Protein AF-A0A6C0J157-F1 (afdb_monomer_lite)

Radius of gyration: 33.01 Å; chains: 1; bounding box: 57×103×63 Å

Foldseek 3Di:
DQDLVNQLVVQLVVVDDPVDDDDPVRSVVSSVVSNVVSCVVPPPDPDDDDDDDDDDDDPDPPDDDADPVGDRPPPDDDDDPPDPDPDPDDADADPVRHGDDDDDDDPLRVQLVVQLVVVCVVPVPDDSVVSSVVSVVVVVVVVVVVVVVVVVVVPPPPDDD

pLDDT: mean 75.69, std 19.8, range [35.94, 96.69]

Sequence (161 aa):
MSSMTTAIIAKFTESIDTDKEYGLAEILSILSADYKAVKAITTPTKSAKPAKVPGAPRKAAKKLNFDEDGNSIEADSSESEKKPRKKNVKRERDADGNIIKKRAPSAYNIFVAEKIAEIKKENPGIDSKEVFKKAIEAWNQKKAENFIATSSEEDANNSDE

Organism: NCBI:txid1070528

Secondary structure (DSSP, 8-state):
---HHHHHHHHHHHH--TTS---HHHHHHHHHHHHHHHHHHHS----PPP-----------------TT-----------------------B-TTS-B-PPPPPPHHHHHHHHHHHHHHHH-TTS-HHHHHHHHHHHHHHHHHHHHHHHHHSSSSSSS--

Structure (mmCIF, N/CA/C/O backbone):
data_AF-A0A6C0J157-F1
#
_entry.id   AF-A0A6C0J157-F1
#
loop_
_atom_site.group_PDB
_atom_site.id
_atom_site.type_symbol
_atom_site.label_atom_id
_atom_site.label_alt_id
_atom_site.label_comp_id
_atom_site.label_asym_id
_atom_site.label_entity_id
_atom_site.label_seq_id
_atom_site.pdbx_PDB_ins_code
_atom_site.Cartn_x
_atom_site.Cartn_y
_atom_site.Cartn_z
_atom_site.occupancy
_atom_site.B_iso_or_equiv
_atom_site.auth_seq_id
_atom_site.auth_comp_id
_atom_site.auth_asym_id
_atom_site.auth_atom_id
_atom_site.pdbx_PDB_model_num
ATOM 1 N N . MET A 1 1 ? 38.143 -19.126 -19.315 1.00 56.84 1 MET A N 1
ATOM 2 C CA . MET A 1 1 ? 36.760 -19.653 -19.251 1.00 56.84 1 MET A CA 1
ATOM 3 C C . MET A 1 1 ? 35.824 -18.460 -19.289 1.00 56.84 1 MET A C 1
ATOM 5 O O . MET A 1 1 ? 35.987 -17.578 -18.455 1.00 56.84 1 MET A O 1
ATOM 9 N N . SER A 1 2 ? 34.930 -18.374 -20.276 1.00 71.69 2 SER A N 1
ATOM 10 C CA . SER A 1 2 ? 33.946 -17.284 -20.326 1.00 71.69 2 SER A CA 1
ATOM 11 C C . SER A 1 2 ? 32.952 -17.455 -19.177 1.00 71.69 2 SER A C 1
ATOM 13 O O . SER A 1 2 ? 32.473 -18.566 -18.942 1.00 71.69 2 SER A O 1
ATOM 15 N N . SER A 1 3 ? 32.690 -16.388 -18.421 1.00 88.81 3 SER A N 1
ATOM 16 C CA . SER A 1 3 ? 31.715 -16.442 -17.331 1.00 88.81 3 SER A CA 1
ATOM 17 C C . SER A 1 3 ? 30.297 -16.563 -17.898 1.00 88.81 3 SER A C 1
ATOM 19 O O . SER A 1 3 ? 30.022 -16.099 -19.006 1.00 88.81 3 SER A O 1
ATOM 21 N N . MET A 1 4 ? 29.369 -17.154 -17.139 1.00 88.81 4 MET A N 1
ATOM 22 C CA . MET A 1 4 ? 27.967 -17.266 -17.565 1.00 88.81 4 MET A CA 1
ATOM 23 C C . MET A 1 4 ? 27.368 -15.896 -17.920 1.00 88.81 4 MET A C 1
ATOM 25 O O . MET A 1 4 ? 26.660 -15.779 -18.914 1.00 88.81 4 MET A O 1
ATOM 29 N N . THR A 1 5 ? 27.706 -14.855 -17.155 1.00 91.38 5 THR A N 1
ATOM 30 C CA . THR A 1 5 ? 27.281 -13.474 -17.414 1.00 91.38 5 THR A CA 1
ATOM 31 C C . THR A 1 5 ? 27.825 -12.951 -18.742 1.00 91.38 5 THR A C 1
ATOM 33 O O . THR A 1 5 ? 27.079 -12.360 -19.514 1.00 91.38 5 THR A O 1
ATOM 36 N N . THR A 1 6 ? 29.096 -13.221 -19.053 1.00 93.69 6 THR A N 1
ATOM 37 C CA . THR A 1 6 ? 29.722 -12.816 -20.322 1.00 93.69 6 THR A CA 1
ATOM 38 C C . THR A 1 6 ? 29.031 -13.467 -21.521 1.00 93.69 6 THR A C 1
ATOM 40 O O . THR A 1 6 ? 28.770 -12.798 -22.515 1.00 93.69 6 THR A O 1
ATOM 43 N N . ALA A 1 7 ? 28.676 -14.751 -21.413 1.00 93.12 7 ALA A N 1
ATOM 44 C CA . ALA A 1 7 ? 27.947 -15.462 -22.462 1.00 93.12 7 ALA A CA 1
ATOM 45 C C . ALA A 1 7 ? 26.518 -14.924 -22.666 1.00 93.12 7 ALA A C 1
ATOM 47 O O . ALA A 1 7 ? 26.043 -14.868 -23.797 1.00 93.12 7 ALA A O 1
ATOM 48 N N . ILE A 1 8 ? 25.842 -14.504 -21.590 1.00 94.38 8 ILE A N 1
ATOM 49 C CA . ILE A 1 8 ? 24.513 -13.876 -21.675 1.00 94.38 8 ILE A CA 1
ATOM 50 C C . ILE A 1 8 ? 24.600 -12.517 -22.374 1.00 94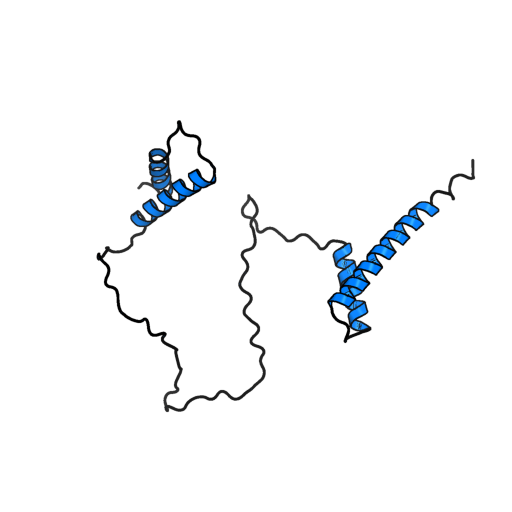.38 8 ILE A C 1
ATOM 52 O O . ILE A 1 8 ? 23.792 -12.249 -23.254 1.00 94.38 8 ILE A O 1
ATOM 56 N N . ILE A 1 9 ? 25.581 -11.683 -22.013 1.00 94.06 9 ILE A N 1
ATOM 57 C CA . ILE A 1 9 ? 25.749 -10.347 -22.605 1.00 94.06 9 ILE A CA 1
ATOM 58 C C . ILE A 1 9 ? 26.015 -10.449 -24.107 1.00 94.06 9 ILE A C 1
ATOM 60 O O . ILE A 1 9 ? 25.336 -9.775 -24.870 1.00 94.06 9 ILE A O 1
ATOM 64 N N . ALA A 1 10 ? 26.938 -11.320 -24.528 1.00 94.12 10 ALA A N 1
ATOM 65 C CA . ALA A 1 10 ? 27.254 -11.505 -25.945 1.00 94.12 10 ALA A CA 1
ATOM 66 C C . ALA A 1 10 ? 26.015 -11.916 -26.761 1.00 94.12 10 ALA A C 1
ATOM 68 O O . ALA A 1 10 ? 25.712 -11.325 -27.795 1.00 94.12 10 ALA A O 1
ATOM 69 N N . LYS A 1 11 ? 25.239 -12.875 -26.243 1.00 93.81 11 LYS A N 1
ATOM 70 C CA . LYS A 1 11 ? 24.014 -13.338 -26.902 1.00 93.81 11 LYS A CA 1
ATOM 71 C C . LYS A 1 11 ? 22.935 -12.252 -26.969 1.00 93.81 11 LYS A C 1
ATOM 73 O O . LYS A 1 11 ? 22.241 -12.135 -27.977 1.00 93.81 11 LYS A O 1
ATOM 78 N 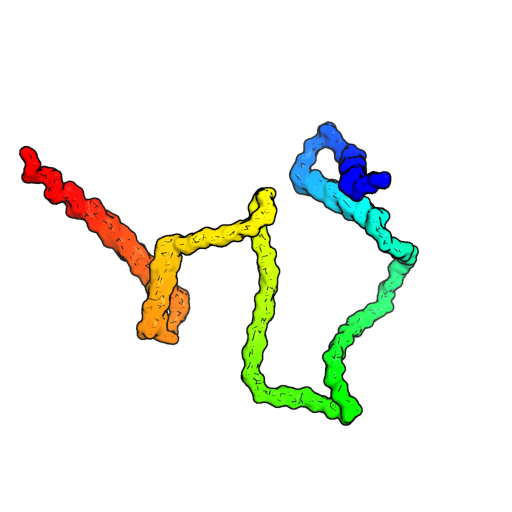N . PHE A 1 12 ? 22.817 -11.453 -25.912 1.00 96.00 12 PHE A N 1
ATOM 79 C CA . PHE A 1 12 ? 21.878 -10.341 -25.867 1.00 96.00 12 PHE A CA 1
ATOM 80 C C . PHE A 1 12 ? 22.246 -9.255 -26.881 1.00 96.00 12 PHE A C 1
ATOM 82 O O . PHE A 1 12 ? 21.378 -8.815 -27.624 1.00 96.00 12 PHE A O 1
ATOM 89 N N . THR A 1 13 ? 23.526 -8.880 -26.983 1.00 94.12 13 THR A N 1
ATOM 90 C CA . THR A 1 13 ? 23.990 -7.884 -27.965 1.00 94.12 13 THR A CA 1
ATOM 91 C C . THR A 1 13 ? 23.778 -8.315 -29.415 1.00 94.12 13 THR A C 1
ATOM 93 O O . THR A 1 13 ? 23.584 -7.461 -30.266 1.00 94.12 13 THR A O 1
ATOM 96 N N . GLU A 1 14 ? 23.780 -9.621 -29.696 1.00 93.62 14 GLU A N 1
ATOM 97 C CA . GLU A 1 14 ? 23.465 -10.169 -31.026 1.00 93.62 14 GLU A CA 1
ATOM 98 C C . GLU A 1 14 ? 21.958 -10.195 -31.326 1.00 93.62 14 GLU A C 1
ATOM 100 O O . GLU A 1 14 ? 21.559 -10.200 -32.488 1.00 93.62 14 GLU A O 1
ATOM 105 N N . SER A 1 15 ? 21.120 -10.258 -30.288 1.00 91.31 15 SER A N 1
ATOM 106 C CA . SER A 1 15 ? 19.666 -10.427 -30.424 1.00 91.31 15 SER A CA 1
ATOM 107 C C . SER A 1 15 ? 18.901 -9.102 -30.439 1.00 91.31 15 SER A C 1
ATOM 109 O O . SER A 1 15 ? 17.712 -9.093 -30.761 1.00 91.31 15 SER A O 1
ATOM 111 N N . ILE A 1 16 ? 19.555 -7.998 -30.068 1.00 94.06 16 ILE A N 1
ATOM 112 C CA . ILE A 1 16 ? 18.974 -6.655 -30.093 1.00 94.06 16 ILE A CA 1
ATOM 113 C C . ILE A 1 16 ? 19.343 -5.916 -31.377 1.00 94.06 16 ILE A C 1
ATOM 115 O O . ILE A 1 16 ? 20.439 -6.061 -31.908 1.00 94.06 16 ILE A O 1
ATOM 119 N N . ASP A 1 17 ? 18.417 -5.082 -31.832 1.00 94.19 17 ASP A N 1
ATOM 120 C CA . ASP A 1 17 ? 18.625 -4.161 -32.947 1.00 94.19 17 ASP A CA 1
ATOM 121 C C . ASP A 1 17 ? 18.831 -2.752 -32.381 1.00 94.19 17 ASP A C 1
ATOM 123 O O . ASP A 1 17 ? 17.970 -2.246 -31.666 1.00 94.19 17 ASP A O 1
ATOM 127 N N . THR A 1 18 ? 19.972 -2.120 -32.640 1.00 90.62 18 THR A N 1
ATOM 128 C CA . THR A 1 18 ? 20.274 -0.793 -32.081 1.00 90.62 18 THR A CA 1
ATOM 129 C C . THR A 1 18 ? 19.435 0.322 -32.689 1.00 90.62 18 THR A C 1
ATOM 131 O O . THR A 1 18 ? 19.308 1.378 -32.072 1.00 90.62 18 THR A O 1
ATOM 134 N N . ASP A 1 19 ? 18.846 0.085 -33.860 1.00 93.94 19 ASP A N 1
ATOM 135 C CA . ASP A 1 19 ? 18.087 1.092 -34.601 1.00 93.94 19 ASP A CA 1
ATOM 136 C C . ASP A 1 19 ? 16.585 1.019 -34.287 1.00 93.94 19 ASP A C 1
ATOM 138 O O . ASP A 1 19 ? 15.803 1.879 -34.700 1.00 93.94 19 ASP A O 1
ATOM 142 N N . LYS A 1 20 ? 16.172 0.003 -33.520 1.00 92.94 20 LYS A N 1
ATOM 143 C CA . LYS A 1 20 ? 14.796 -0.186 -33.072 1.00 92.94 20 LYS A CA 1
ATOM 144 C C . LYS A 1 20 ? 14.633 0.247 -31.618 1.00 92.94 20 LYS A C 1
ATOM 146 O O . LYS A 1 20 ? 15.347 -0.201 -30.725 1.00 92.94 20 LYS A O 1
ATOM 151 N N . GLU A 1 21 ? 13.613 1.059 -31.360 1.00 93.00 21 GLU A N 1
ATOM 152 C CA . GLU A 1 21 ? 13.194 1.367 -29.995 1.00 93.00 21 GLU A CA 1
ATOM 153 C C . GLU A 1 21 ? 12.457 0.172 -29.382 1.00 93.00 21 GLU A C 1
ATOM 155 O O . GLU A 1 21 ? 11.492 -0.344 -29.951 1.00 93.00 21 GLU A O 1
ATOM 160 N N . TYR A 1 22 ? 12.907 -0.253 -28.201 1.00 94.12 22 TYR A N 1
ATOM 161 C CA . TYR A 1 22 ? 12.276 -1.324 -27.440 1.00 94.12 22 TYR A CA 1
ATOM 162 C C . TYR A 1 22 ? 11.670 -0.793 -26.147 1.00 94.12 22 TYR A C 1
ATOM 164 O O . TYR A 1 22 ? 12.298 -0.042 -25.396 1.00 94.12 22 TYR A O 1
ATOM 172 N N . GLY A 1 23 ? 10.466 -1.264 -25.830 1.00 96.06 23 GLY A N 1
ATOM 173 C CA . GLY A 1 23 ? 9.879 -1.061 -24.510 1.00 96.06 23 GLY A CA 1
ATOM 174 C C . GLY A 1 23 ? 10.559 -1.930 -23.445 1.00 96.06 23 GLY A C 1
ATOM 175 O O . GLY A 1 23 ? 11.092 -3.002 -23.733 1.00 96.06 23 GLY A O 1
ATOM 176 N N . LEU A 1 24 ? 10.462 -1.531 -22.172 1.00 94.56 24 LEU A N 1
ATOM 177 C CA . LEU A 1 24 ? 11.039 -2.286 -21.045 1.00 94.56 24 LEU A CA 1
ATOM 178 C C . LEU A 1 24 ? 10.588 -3.757 -21.017 1.00 94.56 24 LEU A C 1
ATOM 180 O O . LEU A 1 24 ? 11.387 -4.645 -20.726 1.00 94.56 24 LEU A O 1
ATOM 184 N N . ALA A 1 25 ? 9.321 -4.028 -21.344 1.00 95.75 25 ALA A N 1
ATOM 185 C CA . ALA A 1 25 ? 8.781 -5.386 -21.383 1.00 95.75 25 ALA A CA 1
ATOM 186 C C . ALA A 1 25 ? 9.418 -6.251 -22.485 1.00 95.75 25 ALA A C 1
ATOM 188 O O . ALA A 1 25 ? 9.646 -7.443 -22.278 1.00 95.75 25 ALA A O 1
ATOM 189 N N . GLU A 1 26 ? 9.734 -5.660 -23.636 1.00 94.06 26 GLU A N 1
ATOM 190 C CA . GLU A 1 26 ? 10.351 -6.354 -24.768 1.00 94.06 26 GLU A CA 1
ATOM 191 C C . GLU A 1 26 ? 11.818 -6.658 -24.479 1.00 94.06 26 GLU A C 1
ATOM 193 O O . GLU A 1 26 ? 12.242 -7.805 -24.616 1.00 94.06 26 GLU A O 1
ATOM 198 N N . ILE A 1 27 ? 12.558 -5.670 -23.961 1.00 94.38 27 ILE A N 1
ATOM 199 C CA . ILE A 1 27 ? 13.946 -5.843 -23.508 1.00 94.38 27 ILE A CA 1
ATOM 200 C C . ILE A 1 27 ? 14.024 -6.964 -22.467 1.00 94.38 27 ILE A C 1
ATOM 202 O O . ILE A 1 27 ? 14.870 -7.855 -22.556 1.00 94.38 27 ILE A O 1
ATOM 206 N N . LEU A 1 28 ? 13.108 -6.959 -21.493 1.00 95.44 28 LEU A N 1
ATOM 207 C CA . LEU A 1 28 ? 13.065 -7.966 -20.437 1.00 95.44 28 LEU A CA 1
ATOM 208 C C . LEU A 1 28 ? 12.699 -9.353 -20.982 1.00 95.44 28 LEU A C 1
ATOM 210 O O . LEU A 1 28 ? 13.244 -10.355 -20.517 1.00 95.44 28 LEU A O 1
ATOM 214 N N . SER A 1 29 ? 11.824 -9.422 -21.988 1.00 96.69 29 SER A N 1
ATOM 215 C CA . SER A 1 29 ? 11.498 -10.664 -22.692 1.00 96.69 29 SER A CA 1
ATOM 216 C C . SER A 1 29 ? 12.733 -11.254 -23.381 1.00 96.69 29 SER A C 1
ATOM 218 O O . SER A 1 29 ? 13.070 -12.412 -23.112 1.00 96.69 29 SER A O 1
ATOM 220 N N . ILE A 1 30 ? 13.456 -10.450 -24.170 1.00 95.12 30 ILE A N 1
ATOM 221 C CA . ILE A 1 30 ? 14.666 -10.855 -24.907 1.00 95.12 30 ILE A CA 1
ATOM 222 C C . ILE A 1 30 ? 15.752 -11.324 -23.931 1.00 95.12 30 ILE A C 1
ATOM 224 O O . ILE A 1 30 ? 16.199 -12.470 -24.002 1.00 95.12 30 ILE A O 1
ATOM 228 N N . LEU A 1 31 ? 16.077 -10.510 -22.921 1.00 95.69 31 LEU A N 1
ATOM 229 C CA . LEU A 1 31 ? 17.077 -10.860 -21.909 1.00 95.69 31 LEU A CA 1
ATOM 230 C C . LEU A 1 31 ? 16.711 -12.151 -21.155 1.00 95.69 31 LEU A C 1
ATOM 232 O O . LEU A 1 31 ? 17.575 -12.980 -20.854 1.00 95.69 31 LEU A O 1
ATOM 236 N N . SER A 1 32 ? 15.424 -12.354 -20.850 1.00 96.25 32 SER A N 1
ATOM 237 C CA . SER A 1 32 ? 14.964 -13.573 -20.180 1.00 96.25 32 SER A CA 1
ATOM 238 C C . SER A 1 32 ? 15.094 -14.818 -21.063 1.00 96.25 32 SER A C 1
ATOM 240 O O . SER A 1 32 ? 15.375 -15.904 -20.544 1.00 96.25 32 SER A O 1
ATOM 242 N N . ALA A 1 33 ? 14.896 -14.678 -22.376 1.00 95.75 33 ALA A N 1
ATOM 243 C CA . ALA A 1 33 ? 15.056 -15.753 -23.346 1.00 95.75 33 ALA A CA 1
ATOM 244 C C . ALA A 1 33 ? 16.532 -16.153 -23.469 1.00 95.75 33 ALA A C 1
ATOM 246 O O . ALA A 1 33 ? 16.856 -17.337 -23.331 1.00 95.75 33 ALA A O 1
ATOM 247 N N . ASP A 1 34 ? 17.430 -15.176 -23.593 1.00 95.19 34 ASP A N 1
ATOM 248 C CA . ASP A 1 34 ? 18.873 -15.408 -23.688 1.00 95.19 34 ASP A CA 1
ATOM 249 C C . ASP A 1 34 ? 19.447 -16.019 -22.415 1.00 95.19 34 ASP A C 1
ATOM 251 O O . ASP A 1 34 ? 20.197 -16.997 -22.475 1.00 95.19 34 ASP A O 1
ATOM 255 N N . TYR A 1 35 ? 19.021 -15.533 -21.246 1.00 94.88 35 TYR A N 1
ATOM 256 C CA . TYR A 1 35 ? 19.394 -16.131 -19.968 1.00 94.88 35 TYR A CA 1
ATOM 257 C C . TYR A 1 35 ? 19.001 -17.612 -19.893 1.00 94.88 35 TYR A C 1
ATOM 259 O O . TYR A 1 35 ? 19.808 -18.446 -19.478 1.00 94.88 35 TYR A O 1
ATOM 267 N N . LYS A 1 36 ? 17.769 -17.963 -20.293 1.00 94.69 36 LYS A N 1
ATOM 268 C CA . LYS A 1 36 ? 17.297 -19.359 -20.296 1.00 94.69 36 LYS A CA 1
ATOM 269 C C . LYS A 1 36 ? 18.105 -20.219 -21.265 1.00 94.69 36 LYS A C 1
ATOM 271 O O . LYS A 1 36 ? 18.469 -21.336 -20.901 1.00 94.69 36 LYS A O 1
ATOM 276 N N . ALA A 1 37 ? 18.406 -19.699 -22.454 1.00 91.44 37 ALA A N 1
ATOM 277 C CA . ALA A 1 37 ? 19.200 -20.396 -23.458 1.00 91.44 37 ALA A CA 1
ATOM 278 C C . ALA A 1 37 ? 20.623 -20.676 -22.955 1.00 91.44 37 ALA A C 1
ATOM 280 O O . ALA A 1 37 ? 21.065 -21.822 -22.973 1.00 91.44 37 ALA A O 1
ATOM 281 N N . VAL A 1 38 ? 21.313 -19.666 -22.416 1.00 91.19 38 VAL A N 1
ATOM 282 C CA . VAL A 1 38 ? 22.665 -19.844 -21.866 1.00 91.19 38 VAL A CA 1
ATOM 283 C C . VAL A 1 38 ? 22.642 -20.772 -20.657 1.00 91.19 38 VAL A C 1
ATOM 285 O O . VAL A 1 38 ? 23.484 -21.655 -20.554 1.00 91.19 38 VAL A O 1
ATOM 288 N N . LYS A 1 39 ? 21.653 -20.651 -19.767 1.00 91.69 39 LYS A N 1
ATOM 289 C CA . LYS A 1 39 ? 21.513 -21.532 -18.600 1.00 91.69 39 LYS A CA 1
ATOM 290 C C . LYS A 1 39 ? 21.325 -22.999 -18.978 1.00 91.69 39 LYS A C 1
ATOM 292 O O . LYS A 1 39 ? 21.865 -23.868 -18.298 1.00 91.69 39 LYS A O 1
ATOM 297 N N . ALA A 1 40 ? 20.581 -23.285 -20.042 1.00 88.12 40 ALA A N 1
ATOM 298 C CA . ALA A 1 40 ? 20.426 -24.649 -20.540 1.00 88.12 40 ALA A CA 1
ATOM 299 C C . ALA A 1 40 ? 21.756 -25.240 -21.045 1.00 88.12 40 ALA A C 1
ATOM 301 O O . ALA A 1 40 ? 21.968 -26.439 -20.918 1.00 88.12 40 ALA A O 1
ATOM 302 N N . ILE A 1 41 ? 22.658 -24.401 -21.565 1.00 83.38 41 ILE A N 1
ATOM 303 C CA . ILE A 1 41 ? 23.968 -24.813 -22.091 1.00 83.38 41 ILE A CA 1
ATOM 304 C C . ILE A 1 41 ? 25.019 -24.918 -20.973 1.00 83.38 41 ILE A C 1
ATOM 306 O O . ILE A 1 41 ? 25.841 -25.830 -20.979 1.00 83.38 41 ILE A O 1
ATOM 310 N N . THR A 1 42 ? 25.016 -23.991 -20.009 1.00 77.44 42 THR A N 1
ATOM 311 C CA . THR A 1 42 ? 26.040 -23.909 -18.952 1.00 77.44 42 THR A CA 1
ATOM 312 C C . THR A 1 42 ? 25.750 -24.790 -17.747 1.00 77.44 42 THR A C 1
ATOM 314 O O . THR A 1 42 ? 26.663 -25.090 -16.977 1.00 77.44 42 THR A O 1
ATOM 317 N N . THR A 1 43 ? 24.500 -25.213 -17.548 1.00 70.94 43 THR A N 1
ATOM 318 C CA . THR A 1 43 ? 24.203 -26.206 -16.518 1.00 70.94 43 THR A CA 1
ATOM 319 C C . THR A 1 43 ? 24.629 -27.586 -17.019 1.00 70.94 43 THR A C 1
ATOM 321 O O . THR A 1 43 ? 24.179 -28.011 -18.082 1.00 70.94 43 THR A O 1
ATOM 324 N N . PRO A 1 44 ? 25.474 -28.322 -16.273 1.00 61.28 44 PRO A N 1
ATOM 325 C CA . PRO A 1 44 ? 25.855 -29.682 -16.625 1.00 61.28 44 PRO A CA 1
ATOM 326 C C . PRO A 1 44 ? 24.666 -30.614 -16.370 1.00 61.28 44 PRO A C 1
ATOM 328 O O . PRO A 1 44 ? 24.602 -31.339 -15.380 1.00 61.28 44 PRO A O 1
ATOM 331 N N . THR A 1 45 ? 23.678 -30.574 -17.257 1.00 51.91 45 THR A N 1
ATOM 332 C CA . THR A 1 45 ? 22.600 -31.551 -17.301 1.00 51.91 45 THR A CA 1
ATOM 333 C C . THR A 1 45 ? 22.923 -32.563 -18.389 1.00 51.91 45 THR A C 1
ATOM 335 O O . THR A 1 45 ? 22.754 -32.344 -19.582 1.00 51.91 45 THR A O 1
ATOM 338 N N . LYS A 1 46 ? 23.484 -33.675 -17.909 1.00 50.62 46 LYS A N 1
ATOM 339 C CA . LYS A 1 46 ? 23.433 -35.027 -18.469 1.00 50.62 46 LYS A CA 1
ATOM 340 C C . LYS A 1 46 ? 22.453 -35.158 -19.645 1.00 50.62 46 LYS A C 1
ATOM 342 O O . LYS A 1 46 ? 21.245 -35.101 -19.441 1.00 50.62 46 LYS A O 1
ATOM 347 N N . SER A 1 47 ? 23.030 -35.329 -20.835 1.00 49.94 47 SER A N 1
ATOM 348 C CA . SER A 1 47 ? 22.472 -35.976 -22.029 1.00 49.94 47 SER A CA 1
ATOM 349 C C . SER A 1 47 ? 20.942 -36.050 -22.142 1.00 49.94 47 SER A C 1
ATOM 351 O O . SER A 1 47 ? 20.265 -36.859 -21.505 1.00 49.94 47 SER A O 1
ATOM 353 N N . ALA A 1 48 ? 20.423 -35.284 -23.099 1.00 48.72 48 ALA A N 1
ATOM 354 C CA . ALA A 1 48 ? 19.123 -35.508 -23.707 1.00 48.72 48 ALA A CA 1
ATOM 355 C C . ALA A 1 48 ? 18.954 -36.973 -24.172 1.00 48.72 48 ALA A C 1
ATOM 357 O O . ALA A 1 48 ? 19.792 -37.509 -24.896 1.00 48.72 48 ALA A O 1
ATOM 358 N N . LYS A 1 49 ? 17.821 -37.591 -23.820 1.00 38.56 49 LYS A N 1
ATOM 359 C CA . LYS A 1 49 ? 17.135 -38.557 -24.692 1.00 38.56 49 LYS A CA 1
ATOM 360 C C . LYS A 1 49 ? 15.958 -37.830 -25.360 1.00 38.56 49 LYS A C 1
ATOM 362 O O . LYS A 1 49 ? 15.286 -37.056 -24.674 1.00 38.56 49 LYS A O 1
ATOM 367 N N . PRO A 1 50 ? 15.699 -38.049 -26.659 1.00 46.16 50 PRO A N 1
ATOM 368 C CA . PRO A 1 50 ? 14.632 -37.371 -27.383 1.00 46.16 50 PRO A CA 1
ATOM 369 C C . PRO A 1 50 ? 13.258 -38.034 -27.173 1.00 46.16 50 PRO A C 1
ATOM 371 O O . PRO A 1 50 ? 13.164 -39.213 -26.848 1.00 46.16 50 PRO A O 1
ATOM 374 N N . ALA A 1 51 ? 12.220 -37.241 -27.456 1.00 40.97 51 ALA A N 1
ATOM 375 C CA . ALA A 1 51 ? 10.869 -37.617 -27.891 1.00 40.97 51 ALA A CA 1
ATOM 376 C C . ALA A 1 51 ? 9.920 -38.383 -26.930 1.00 40.97 51 ALA A C 1
ATOM 378 O O . ALA A 1 51 ? 9.979 -39.592 -26.746 1.00 40.97 51 ALA A O 1
ATOM 379 N N . LYS A 1 52 ? 8.947 -37.621 -26.407 1.00 45.88 52 LYS A N 1
ATOM 380 C CA . LYS A 1 52 ? 7.485 -37.850 -26.442 1.00 45.88 52 LYS A CA 1
ATOM 381 C C . LYS A 1 52 ? 6.982 -39.302 -26.611 1.00 45.88 52 LYS A C 1
ATOM 383 O O . LYS A 1 52 ? 6.947 -39.815 -27.722 1.00 45.88 52 LYS A O 1
ATOM 388 N N . VAL A 1 53 ? 6.381 -39.845 -25.547 1.00 39.72 53 VAL A N 1
ATOM 389 C CA . VAL A 1 53 ? 5.280 -40.829 -25.631 1.00 39.72 53 VAL A CA 1
ATOM 390 C C . VAL A 1 53 ? 4.185 -40.413 -24.629 1.00 39.72 53 VAL A C 1
ATOM 392 O O . VAL A 1 53 ? 4.511 -40.177 -23.463 1.00 39.72 53 VAL A O 1
ATOM 395 N N . PRO A 1 54 ? 2.912 -40.251 -25.040 1.00 46.03 54 PRO A N 1
ATOM 396 C CA . PRO A 1 54 ? 1.809 -39.948 -24.137 1.00 46.03 54 PRO A CA 1
ATOM 397 C C . PRO A 1 54 ? 1.216 -41.248 -23.577 1.00 46.03 54 PRO A C 1
ATOM 399 O O . PRO A 1 54 ? 0.918 -42.166 -24.334 1.00 46.03 54 PRO A O 1
ATOM 402 N N . GLY A 1 55 ? 0.998 -41.308 -22.262 1.00 46.31 55 GLY A N 1
ATOM 403 C CA . GLY A 1 55 ? 0.187 -42.363 -21.642 1.00 46.31 55 GLY A CA 1
ATOM 404 C C . GLY A 1 55 ? 0.890 -43.149 -20.540 1.00 46.31 55 GLY A C 1
ATOM 405 O O . GLY A 1 55 ? 1.365 -44.253 -20.765 1.00 46.31 55 GLY A O 1
ATOM 406 N N . ALA A 1 56 ? 0.887 -42.608 -19.320 1.00 35.94 56 ALA A N 1
ATOM 407 C CA . ALA A 1 56 ? 0.891 -43.411 -18.096 1.00 35.94 56 ALA A CA 1
ATOM 408 C C . ALA A 1 56 ? 0.356 -42.558 -16.927 1.00 35.94 56 ALA A C 1
ATOM 410 O O . ALA A 1 56 ? 0.891 -41.472 -16.672 1.00 35.94 56 ALA A O 1
ATOM 411 N N . PRO A 1 57 ? -0.699 -42.994 -16.214 1.00 46.00 57 PRO A N 1
ATOM 412 C CA . PRO A 1 57 ? -1.264 -42.238 -15.103 1.00 46.00 57 PRO A CA 1
ATOM 413 C C . PRO A 1 57 ? -0.310 -42.262 -13.903 1.00 46.00 57 PRO A C 1
ATOM 415 O O . PRO A 1 57 ? 0.034 -43.320 -13.376 1.00 46.00 57 PRO A O 1
ATOM 418 N N . ARG A 1 58 ? 0.105 -41.081 -13.430 1.00 54.16 58 ARG A N 1
ATOM 419 C CA . ARG A 1 58 ? 0.860 -40.945 -12.176 1.00 54.16 58 ARG A CA 1
ATOM 420 C C . ARG A 1 58 ? -0.094 -41.221 -11.009 1.00 54.16 58 ARG A C 1
ATOM 422 O O . ARG A 1 58 ? -0.778 -40.312 -10.547 1.00 54.16 58 ARG A O 1
ATOM 429 N N . LYS A 1 59 ? -0.162 -42.473 -10.539 1.00 46.16 59 LYS A N 1
ATOM 430 C CA . LYS A 1 59 ? -0.805 -42.799 -9.257 1.00 46.16 59 LYS A CA 1
ATOM 431 C C . LYS A 1 59 ? -0.067 -42.065 -8.135 1.00 46.16 59 LYS A C 1
ATOM 433 O O . LYS A 1 59 ? 1.133 -42.246 -7.939 1.00 46.16 59 LYS A O 1
ATOM 438 N N . ALA A 1 60 ? -0.810 -41.231 -7.414 1.00 49.03 60 ALA A N 1
ATOM 439 C CA . ALA A 1 60 ? -0.390 -40.607 -6.172 1.00 49.03 60 ALA A CA 1
ATOM 440 C C . ALA A 1 60 ? -0.103 -41.697 -5.127 1.00 49.03 60 ALA A C 1
ATOM 442 O O . ALA A 1 60 ? -1.013 -42.389 -4.674 1.00 49.03 60 ALA A O 1
ATOM 443 N N . ALA A 1 61 ? 1.163 -41.860 -4.747 1.00 45.94 61 ALA A N 1
ATOM 444 C CA . ALA A 1 61 ? 1.540 -42.693 -3.614 1.00 45.94 61 ALA A CA 1
ATOM 445 C C . ALA A 1 61 ? 1.159 -41.964 -2.315 1.00 45.94 61 ALA A C 1
ATOM 447 O O . ALA A 1 61 ? 1.911 -41.138 -1.797 1.00 45.94 61 ALA A O 1
ATOM 448 N N . LYS A 1 62 ? -0.045 -42.247 -1.811 1.00 52.84 62 LYS A N 1
ATOM 449 C CA . LYS A 1 62 ? -0.450 -41.938 -0.437 1.00 52.84 62 LYS A CA 1
ATOM 450 C C . LYS A 1 62 ? 0.367 -42.859 0.474 1.00 52.84 62 LYS A C 1
ATOM 452 O O . LYS A 1 62 ? 0.128 -44.061 0.485 1.00 52.84 62 LYS A O 1
ATOM 457 N N . LYS A 1 63 ? 1.365 -42.317 1.181 1.00 48.25 63 LYS A N 1
ATOM 458 C CA . LYS A 1 63 ? 2.065 -43.061 2.238 1.00 48.25 63 LYS A CA 1
ATOM 459 C C . LYS A 1 63 ? 1.071 -43.316 3.371 1.00 48.25 63 LYS A C 1
ATOM 461 O O . LYS A 1 63 ? 0.737 -42.394 4.109 1.00 48.25 63 LYS A O 1
ATOM 466 N N . LEU A 1 64 ? 0.554 -44.537 3.441 1.00 46.50 64 LEU A N 1
ATOM 467 C CA . LEU A 1 64 ? -0.027 -45.101 4.653 1.00 46.50 64 LEU A CA 1
ATOM 468 C C . LEU A 1 64 ? 1.139 -45.735 5.413 1.00 46.50 64 LEU A C 1
ATOM 470 O O . LEU A 1 64 ? 1.884 -46.520 4.828 1.00 46.50 64 LEU A O 1
ATOM 474 N N . ASN A 1 65 ? 1.341 -45.332 6.664 1.00 48.72 65 ASN A N 1
ATOM 475 C CA . ASN A 1 65 ? 2.279 -46.005 7.554 1.00 48.72 65 ASN A CA 1
ATOM 476 C C . ASN A 1 65 ? 1.521 -47.170 8.203 1.00 48.72 65 ASN A C 1
ATOM 478 O O . ASN A 1 65 ? 0.408 -46.965 8.680 1.00 48.72 65 ASN A O 1
ATOM 482 N N . PHE A 1 66 ? 2.109 -48.361 8.165 1.00 45.94 66 PHE A N 1
ATOM 483 C CA . PHE A 1 66 ? 1.646 -49.565 8.852 1.00 45.94 66 PHE A CA 1
ATOM 484 C C . PHE A 1 66 ? 2.756 -49.993 9.813 1.00 45.94 66 PHE A C 1
ATOM 486 O O . PHE A 1 66 ? 3.926 -49.951 9.425 1.00 45.94 66 PHE A O 1
ATOM 493 N N . ASP A 1 67 ? 2.397 -50.381 11.033 1.00 59.78 67 ASP A N 1
ATOM 494 C CA . ASP A 1 67 ? 3.321 -50.975 12.001 1.00 59.78 67 ASP A CA 1
ATOM 495 C C . ASP A 1 67 ? 3.582 -52.458 11.687 1.00 59.78 67 ASP A C 1
ATOM 497 O O . ASP A 1 67 ? 2.832 -53.093 10.939 1.00 59.78 67 ASP A O 1
ATOM 501 N N . GLU A 1 68 ? 4.665 -53.001 12.249 1.00 57.81 68 GLU A N 1
ATOM 502 C CA . GLU A 1 68 ? 5.246 -54.315 11.912 1.00 57.81 68 GLU A CA 1
ATOM 503 C C . GLU A 1 68 ? 4.339 -55.531 12.189 1.00 57.81 68 GLU A C 1
ATOM 505 O O . GLU A 1 68 ? 4.593 -56.598 11.641 1.00 57.81 68 GLU A O 1
ATOM 510 N N . ASP A 1 69 ? 3.231 -55.357 12.917 1.00 60.38 69 ASP A N 1
ATOM 511 C CA . ASP A 1 69 ? 2.226 -56.403 13.173 1.00 60.38 69 ASP A CA 1
ATOM 512 C C . ASP A 1 69 ? 0.885 -56.171 12.439 1.00 60.38 69 ASP A C 1
ATOM 514 O O . ASP A 1 69 ? -0.129 -56.802 12.737 1.00 60.38 69 ASP A O 1
ATOM 518 N N . GLY A 1 70 ? 0.847 -55.272 11.447 1.00 55.81 70 GLY A N 1
ATOM 519 C CA . GLY A 1 70 ? -0.265 -55.167 10.492 1.00 55.81 70 GLY A CA 1
ATOM 520 C C . GLY A 1 70 ? -1.576 -54.579 11.031 1.00 55.81 70 GLY A C 1
ATOM 521 O O . GLY A 1 70 ? -2.595 -54.652 10.343 1.00 55.81 70 GLY A O 1
ATOM 522 N N . ASN A 1 71 ? -1.573 -53.964 12.216 1.00 46.22 71 ASN A N 1
ATOM 523 C CA . ASN A 1 71 ? -2.745 -53.274 12.754 1.00 46.22 71 ASN A CA 1
ATOM 524 C C . ASN A 1 71 ? -2.758 -51.780 12.369 1.00 46.22 71 ASN A C 1
ATOM 526 O O . ASN A 1 71 ? -1.734 -51.103 12.423 1.00 46.22 71 ASN A O 1
ATOM 530 N N . SER A 1 72 ? -3.926 -51.255 11.990 1.00 46.16 72 SER A N 1
ATOM 531 C CA . SER A 1 72 ? -4.124 -49.831 11.693 1.00 46.16 72 SER A CA 1
ATOM 532 C C . SER A 1 72 ? -4.137 -49.030 12.995 1.00 46.16 72 SER A C 1
ATOM 534 O O . SER A 1 72 ? -5.049 -49.201 13.802 1.00 46.16 72 SER A O 1
ATOM 536 N N . ILE A 1 73 ? -3.173 -48.124 13.194 1.00 50.44 73 ILE A N 1
ATOM 537 C CA . ILE A 1 73 ? -3.243 -47.130 14.274 1.00 50.44 73 ILE A CA 1
ATOM 538 C C . ILE A 1 73 ? -4.380 -46.147 13.961 1.00 50.44 73 ILE A C 1
ATOM 540 O O . ILE A 1 73 ? -4.220 -45.187 13.203 1.00 50.44 73 ILE A O 1
ATOM 544 N N . GLU A 1 74 ? -5.547 -46.382 14.559 1.00 50.94 74 GLU A N 1
ATOM 545 C CA . GLU A 1 74 ? -6.527 -45.327 14.802 1.00 50.94 74 GLU A CA 1
ATOM 546 C C . GLU A 1 74 ? -6.006 -44.478 15.965 1.00 50.94 74 GLU A C 1
ATOM 548 O O . GLU A 1 74 ? -6.086 -44.855 17.132 1.00 50.94 74 GLU A O 1
ATOM 553 N N . ALA A 1 75 ? -5.387 -43.343 15.635 1.00 44.28 75 ALA A N 1
ATOM 554 C CA . ALA A 1 75 ? -4.996 -42.358 16.631 1.00 44.28 75 ALA A CA 1
ATOM 555 C C . ALA A 1 75 ? -6.257 -41.653 17.146 1.00 44.28 75 ALA A C 1
ATOM 557 O O . ALA A 1 75 ? -6.788 -40.742 16.507 1.00 44.28 75 ALA A O 1
ATOM 558 N N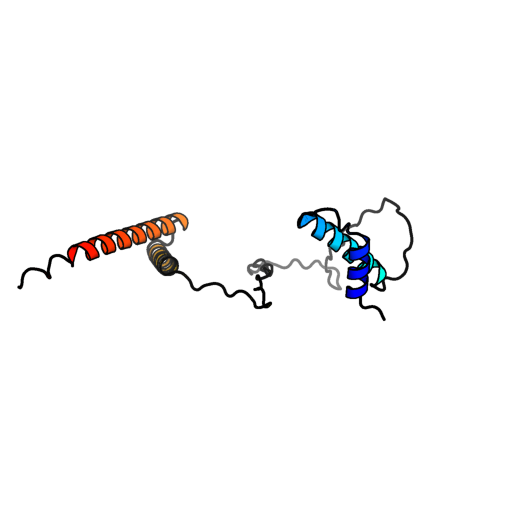 . ASP A 1 76 ? -6.702 -42.146 18.297 1.00 38.62 76 ASP A N 1
ATOM 559 C CA . ASP A 1 76 ? -7.682 -41.571 19.203 1.00 38.62 76 ASP A CA 1
ATOM 560 C C . ASP A 1 76 ? -7.438 -40.073 19.465 1.00 38.62 76 ASP A C 1
ATOM 562 O O . ASP A 1 76 ? -6.319 -39.548 19.458 1.00 38.62 76 ASP A O 1
ATOM 566 N N . SER A 1 77 ? -8.553 -39.387 19.652 1.00 48.72 77 SER A N 1
ATOM 567 C CA . SER A 1 77 ? -8.722 -37.951 19.718 1.00 48.72 77 SER A CA 1
ATOM 568 C C . SER A 1 77 ? -8.036 -37.360 20.955 1.00 48.72 77 SER A C 1
ATOM 570 O O . SER A 1 77 ? -8.448 -37.601 22.085 1.00 48.72 77 SER A O 1
ATOM 572 N N . SER A 1 78 ? -7.031 -36.504 20.755 1.00 38.25 78 SER A N 1
ATOM 573 C CA . SER A 1 78 ? -6.692 -35.464 21.733 1.00 38.25 78 SER A CA 1
ATOM 574 C C . SER A 1 78 ? -6.312 -34.155 21.035 1.00 38.25 78 SER A C 1
ATOM 576 O O . SER A 1 78 ? -5.342 -34.051 20.281 1.00 38.25 78 SER A O 1
ATOM 578 N N . GLU A 1 79 ? -7.175 -33.170 21.274 1.00 49.25 79 GLU A N 1
ATOM 579 C CA . GLU A 1 79 ? -7.035 -31.725 21.115 1.00 49.25 79 GLU A CA 1
ATOM 580 C C . GLU A 1 79 ? -5.582 -31.237 20.936 1.00 49.25 79 GLU A C 1
ATOM 582 O O . GLU A 1 79 ? -4.827 -31.054 21.889 1.00 49.25 79 GLU A O 1
ATOM 587 N N . SER A 1 80 ? -5.182 -30.956 19.698 1.00 40.31 80 SER A N 1
ATOM 588 C CA . SER A 1 80 ? -4.136 -29.965 19.442 1.00 40.31 80 SER A CA 1
ATOM 589 C C . SER A 1 80 ? -4.370 -29.323 18.082 1.00 40.31 80 SER A C 1
ATOM 591 O O . SER A 1 80 ? -4.178 -29.917 17.019 1.00 40.31 80 SER A O 1
ATOM 593 N N . GLU A 1 81 ? -4.833 -28.075 18.135 1.00 50.06 81 GLU A N 1
ATOM 594 C CA . GLU A 1 81 ? -4.983 -27.172 17.004 1.00 50.06 81 GLU A CA 1
ATOM 595 C C . GLU A 1 81 ? -3.764 -27.253 16.070 1.00 50.06 81 GLU A C 1
ATOM 597 O O . GLU A 1 81 ? -2.706 -26.665 16.323 1.00 50.06 81 GLU A O 1
ATOM 602 N N . LYS A 1 82 ? -3.906 -27.941 14.932 1.00 47.44 82 LYS A N 1
ATOM 603 C CA . LYS A 1 82 ? -2.930 -27.867 13.840 1.00 47.44 82 LYS A CA 1
ATOM 604 C C . LYS A 1 82 ? -3.050 -26.491 13.187 1.00 47.44 82 LYS A C 1
ATOM 606 O O . LYS A 1 82 ? -3.652 -26.340 12.126 1.00 47.44 82 LYS A O 1
ATOM 611 N N . LYS A 1 83 ? -2.479 -25.467 13.830 1.00 59.16 83 LYS A N 1
ATOM 612 C CA . LYS A 1 83 ? -2.379 -24.115 13.269 1.00 59.16 83 LYS A CA 1
ATOM 613 C C . LYS A 1 83 ? -1.683 -24.209 11.907 1.00 59.16 83 LYS A C 1
ATOM 615 O O . LYS A 1 83 ? -0.594 -24.789 11.822 1.00 59.16 83 LYS A O 1
ATOM 620 N N . PRO A 1 84 ? -2.272 -23.656 10.832 1.00 60.53 84 PRO A N 1
ATOM 621 C CA . PRO A 1 84 ? -1.674 -23.717 9.509 1.00 60.53 84 PRO A CA 1
ATOM 622 C C . PRO A 1 84 ? -0.297 -23.053 9.553 1.00 60.53 84 PRO A C 1
ATOM 624 O O . PRO A 1 84 ? -0.150 -21.909 9.996 1.00 60.53 84 PRO A O 1
ATOM 627 N N . ARG A 1 85 ? 0.732 -23.785 9.110 1.00 63.69 85 ARG A N 1
ATOM 628 C CA . ARG A 1 85 ? 2.097 -23.263 8.991 1.00 63.69 85 ARG A CA 1
ATOM 629 C C . ARG A 1 85 ? 2.053 -22.007 8.120 1.00 63.69 85 ARG A C 1
ATOM 631 O O . ARG A 1 85 ? 1.753 -22.089 6.930 1.00 63.69 85 ARG A O 1
ATOM 638 N N . LYS A 1 86 ? 2.327 -20.842 8.717 1.00 70.06 86 LYS A N 1
ATOM 639 C CA . LYS A 1 86 ? 2.349 -19.559 8.003 1.00 70.06 86 LYS A CA 1
ATOM 640 C C . LYS A 1 86 ? 3.353 -19.663 6.857 1.00 70.06 86 LYS A C 1
ATOM 642 O O . LYS A 1 86 ? 4.540 -19.890 7.084 1.00 70.06 86 LYS A O 1
ATOM 647 N N . LYS A 1 87 ? 2.868 -19.512 5.623 1.00 69.62 87 LYS A N 1
ATOM 648 C CA . LYS A 1 87 ? 3.714 -19.434 4.431 1.00 69.62 87 LYS A CA 1
ATOM 649 C C . LYS A 1 87 ? 4.675 -18.263 4.627 1.00 69.62 87 LYS A C 1
ATOM 651 O O . LYS A 1 87 ? 4.233 -17.147 4.893 1.00 69.62 87 LYS A O 1
ATOM 656 N N . ASN A 1 88 ? 5.976 -18.528 4.554 1.00 71.06 88 ASN A N 1
ATOM 657 C CA . ASN A 1 88 ? 6.990 -17.502 4.764 1.00 71.06 88 ASN A CA 1
ATOM 658 C C . ASN A 1 88 ? 6.858 -16.458 3.639 1.00 71.06 88 ASN A C 1
ATOM 660 O O . ASN A 1 88 ? 7.138 -16.757 2.478 1.00 71.06 88 ASN A O 1
ATOM 664 N N . VAL A 1 89 ? 6.341 -15.268 3.959 1.00 72.31 89 VAL A N 1
ATOM 665 C CA . VAL A 1 89 ? 6.161 -14.183 2.985 1.00 72.31 89 VAL A CA 1
ATOM 666 C C . VAL A 1 89 ? 7.521 -13.539 2.736 1.00 72.31 89 VAL A C 1
ATOM 668 O O . VAL A 1 89 ? 8.178 -13.082 3.674 1.00 72.31 89 VAL A O 1
ATOM 671 N N . LYS A 1 90 ? 7.952 -13.515 1.470 1.00 78.75 90 LYS A N 1
ATOM 672 C CA . LYS A 1 90 ? 9.180 -12.836 1.046 1.00 78.75 90 LYS A CA 1
ATOM 673 C C . LYS A 1 90 ? 9.044 -11.348 1.383 1.00 78.75 90 LYS A C 1
ATOM 675 O O . LYS A 1 90 ? 8.150 -10.688 0.868 1.00 78.75 90 LYS A O 1
ATOM 680 N N . ARG A 1 91 ? 9.891 -10.847 2.288 1.00 80.12 91 ARG A N 1
ATOM 681 C CA . ARG A 1 91 ? 9.964 -9.415 2.613 1.00 80.12 91 ARG A CA 1
ATOM 682 C C . ARG A 1 91 ? 10.674 -8.694 1.472 1.00 80.12 91 ARG A C 1
ATOM 684 O O . ARG A 1 91 ? 11.658 -9.220 0.947 1.00 80.12 91 ARG A O 1
ATOM 691 N N . GLU A 1 92 ? 10.161 -7.532 1.092 1.00 82.38 92 GLU A N 1
ATOM 692 C CA . GLU A 1 92 ? 10.787 -6.688 0.076 1.00 82.38 92 GLU A CA 1
ATOM 693 C C . GLU A 1 92 ? 12.150 -6.173 0.567 1.00 82.38 92 GLU A C 1
ATOM 695 O O . GLU A 1 92 ? 12.388 -6.043 1.775 1.00 82.38 92 GLU A O 1
ATOM 700 N N . ARG A 1 93 ? 13.067 -5.967 -0.383 1.00 88.38 93 ARG A N 1
ATOM 701 C CA . ARG A 1 93 ? 14.413 -5.446 -0.139 1.00 88.38 93 ARG A CA 1
ATOM 702 C C . ARG A 1 93 ? 14.550 -4.085 -0.812 1.00 88.38 93 ARG A C 1
ATOM 704 O O . ARG A 1 93 ? 14.040 -3.919 -1.916 1.00 88.38 93 ARG A O 1
ATOM 711 N N . ASP A 1 94 ? 15.249 -3.171 -0.153 1.00 83.25 94 ASP A N 1
ATOM 712 C CA . ASP A 1 94 ? 15.631 -1.868 -0.700 1.00 83.25 94 ASP A CA 1
ATOM 713 C C . ASP A 1 94 ? 16.674 -2.016 -1.822 1.00 83.25 94 ASP A C 1
ATOM 715 O O . ASP A 1 94 ? 17.225 -3.104 -2.030 1.00 83.25 94 ASP A O 1
ATOM 719 N N . ALA A 1 95 ? 16.971 -0.922 -2.533 1.00 82.69 95 ALA A N 1
ATOM 720 C CA . ALA A 1 95 ? 17.974 -0.882 -3.605 1.00 82.69 95 ALA A CA 1
ATOM 721 C C . ALA A 1 95 ? 19.361 -1.390 -3.152 1.00 82.69 95 ALA A C 1
ATOM 723 O O . ALA A 1 95 ? 20.061 -2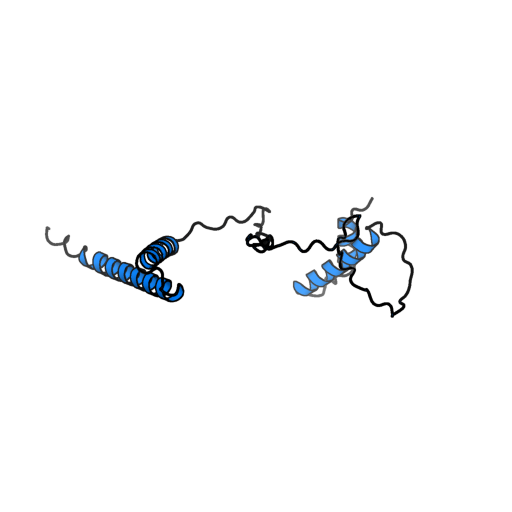.040 -3.924 1.00 82.69 95 ALA A O 1
ATOM 724 N N . ASP A 1 96 ? 19.702 -1.199 -1.875 1.00 83.00 96 ASP A N 1
ATOM 725 C CA . ASP A 1 96 ? 20.946 -1.668 -1.248 1.00 83.00 96 ASP A CA 1
ATOM 726 C C . ASP A 1 96 ? 20.895 -3.138 -0.778 1.00 83.00 96 ASP A C 1
ATOM 728 O O . ASP A 1 96 ? 21.799 -3.630 -0.105 1.00 83.00 96 ASP A O 1
ATOM 732 N N . GLY A 1 97 ? 19.811 -3.865 -1.070 1.00 83.12 97 GLY A N 1
ATOM 733 C CA . GLY A 1 97 ? 19.628 -5.266 -0.679 1.00 83.12 97 GLY A CA 1
ATOM 734 C C . GLY A 1 97 ? 19.227 -5.486 0.787 1.00 83.12 97 GLY A C 1
ATOM 735 O O . GLY A 1 97 ? 19.044 -6.638 1.200 1.00 83.12 97 GLY A O 1
ATOM 736 N N . ASN A 1 98 ? 19.034 -4.417 1.562 1.00 85.31 98 ASN A N 1
ATOM 737 C CA . ASN A 1 98 ? 18.582 -4.472 2.954 1.00 85.31 98 ASN A CA 1
ATOM 738 C C . ASN A 1 98 ? 17.087 -4.808 3.065 1.00 85.31 98 ASN A C 1
ATOM 740 O O . ASN A 1 98 ? 16.293 -4.462 2.198 1.00 85.31 98 ASN A O 1
ATOM 744 N N . ILE A 1 99 ? 16.683 -5.506 4.135 1.00 86.06 99 ILE A N 1
ATOM 745 C CA . ILE A 1 99 ? 15.269 -5.840 4.384 1.00 86.06 99 ILE A CA 1
ATOM 746 C C . ILE A 1 99 ? 14.520 -4.570 4.796 1.00 86.06 99 ILE A C 1
ATOM 748 O O . ILE A 1 99 ? 14.834 -4.002 5.846 1.00 86.06 99 ILE A O 1
ATOM 752 N N . ILE A 1 100 ? 13.479 -4.205 4.038 1.00 83.94 100 ILE A N 1
ATOM 753 C CA . ILE A 1 100 ? 12.633 -3.046 4.344 1.00 83.94 100 ILE A CA 1
ATOM 754 C C . ILE A 1 100 ? 11.985 -3.251 5.711 1.00 83.94 100 ILE A C 1
ATOM 756 O O . ILE A 1 100 ? 11.180 -4.168 5.929 1.00 83.94 100 ILE A O 1
ATOM 760 N N . LYS A 1 101 ? 12.347 -2.388 6.662 1.00 85.38 101 LYS A N 1
ATOM 761 C CA . LYS A 1 101 ? 11.726 -2.366 7.986 1.00 85.38 101 LYS A CA 1
ATOM 762 C C . LYS A 1 101 ? 10.316 -1.799 7.847 1.00 85.38 101 LYS A C 1
ATOM 764 O O . LYS A 1 101 ? 10.102 -0.771 7.209 1.00 85.38 101 LYS A O 1
ATOM 769 N N . LYS A 1 102 ? 9.337 -2.457 8.473 1.00 85.25 102 LYS A N 1
ATOM 770 C CA . LYS A 1 102 ? 7.989 -1.889 8.579 1.00 85.25 102 LYS A CA 1
ATOM 771 C C . LYS A 1 102 ? 8.057 -0.604 9.403 1.00 85.25 102 LYS A C 1
ATOM 773 O O . LYS A 1 102 ? 8.736 -0.571 10.428 1.00 85.25 102 LYS A O 1
ATOM 778 N N . ARG A 1 103 ? 7.352 0.433 8.946 1.00 87.38 103 ARG A N 1
ATOM 779 C CA . ARG A 1 103 ? 7.224 1.703 9.671 1.00 87.38 103 ARG A CA 1
ATOM 780 C C . ARG A 1 103 ? 6.573 1.470 11.037 1.00 87.38 103 ARG A C 1
ATOM 782 O O . ARG A 1 103 ? 5.770 0.544 11.188 1.00 87.38 103 ARG A O 1
ATOM 789 N N . ALA A 1 104 ? 6.914 2.315 12.008 1.00 89.06 104 ALA A N 1
ATOM 790 C CA . ALA A 1 104 ? 6.230 2.326 13.294 1.00 89.06 104 ALA A CA 1
ATOM 791 C C . ALA A 1 104 ? 4.730 2.642 13.099 1.00 89.06 104 ALA A C 1
ATOM 793 O O . ALA A 1 104 ? 4.376 3.342 12.142 1.00 89.06 104 ALA A O 1
ATOM 794 N N . PRO A 1 105 ? 3.837 2.120 13.960 1.00 93.56 105 PRO A N 1
ATOM 795 C CA . PRO A 1 105 ? 2.419 2.453 13.903 1.00 93.56 105 PRO A CA 1
ATOM 796 C C . PRO A 1 105 ? 2.188 3.964 14.026 1.00 93.56 105 PRO A C 1
ATOM 798 O O . PRO A 1 105 ? 2.822 4.632 14.837 1.00 93.56 105 PRO A O 1
ATOM 801 N N . SER A 1 106 ? 1.258 4.489 13.227 1.00 94.25 106 SER A N 1
ATOM 802 C CA . SER A 1 106 ? 0.792 5.876 13.351 1.00 94.25 106 SER A CA 1
ATOM 803 C C . SER A 1 106 ? 0.035 6.091 14.671 1.00 94.25 106 SER A C 1
ATOM 805 O O . SER A 1 106 ? -0.562 5.147 15.190 1.00 94.25 106 SER A O 1
ATOM 807 N N . ALA A 1 107 ? -0.017 7.333 15.167 1.00 92.62 107 ALA A N 1
ATOM 808 C CA . ALA A 1 107 ? -0.770 7.716 16.367 1.00 92.62 107 ALA A CA 1
ATOM 809 C C . ALA A 1 107 ? -2.247 7.281 16.311 1.00 92.62 107 ALA A C 1
ATOM 811 O O . ALA A 1 107 ? -2.785 6.776 17.293 1.00 92.62 107 ALA A O 1
ATOM 812 N N . TYR A 1 108 ? -2.877 7.391 15.137 1.00 93.88 108 TYR A N 1
ATOM 813 C CA . TYR A 1 108 ? -4.235 6.890 14.907 1.00 93.88 108 TYR A CA 1
ATOM 814 C C . TYR A 1 108 ? -4.337 5.372 15.115 1.00 93.88 108 TYR A C 1
ATOM 816 O O . TYR A 1 108 ? -5.255 4.894 15.773 1.00 93.88 108 TYR A O 1
ATOM 824 N N . ASN A 1 109 ? -3.373 4.602 14.596 1.00 94.94 109 ASN A N 1
ATOM 825 C CA . ASN A 1 109 ? -3.382 3.143 14.724 1.00 94.94 109 ASN A CA 1
ATOM 826 C C . ASN A 1 109 ? -3.220 2.706 16.182 1.00 94.94 109 ASN A C 1
ATOM 828 O O . ASN A 1 109 ? -3.823 1.715 16.583 1.00 94.94 109 ASN A O 1
ATOM 832 N N . ILE A 1 110 ? -2.405 3.433 16.951 1.00 95.56 110 ILE A N 1
ATOM 833 C CA . ILE A 1 110 ? -2.217 3.191 18.384 1.00 95.56 110 ILE A CA 1
ATOM 834 C C . ILE A 1 110 ? -3.535 3.459 19.118 1.00 95.56 110 ILE A C 1
ATOM 836 O O . ILE A 1 110 ? -4.057 2.560 19.773 1.00 95.56 110 ILE A O 1
ATOM 840 N N . PHE A 1 111 ? -4.134 4.634 18.906 1.00 95.44 111 PHE A N 1
ATOM 841 C CA . PHE A 1 111 ? -5.399 5.016 19.537 1.00 95.44 111 PHE A CA 1
ATOM 842 C C . PHE A 1 111 ? -6.536 4.041 19.225 1.00 95.44 111 PHE A C 1
ATOM 844 O O . PHE A 1 111 ? -7.247 3.587 20.120 1.00 95.44 111 PHE A O 1
ATOM 851 N N . VAL A 1 112 ? -6.715 3.691 17.950 1.00 95.12 112 VAL A N 1
ATOM 852 C CA . VAL A 1 112 ? -7.795 2.789 17.550 1.00 95.12 112 VAL A CA 1
ATOM 853 C C . VAL A 1 112 ? -7.575 1.390 18.124 1.00 95.12 112 VAL A C 1
ATOM 855 O O . VAL A 1 112 ? -8.540 0.761 18.547 1.00 95.12 112 VAL A O 1
ATOM 858 N N . ALA A 1 113 ? -6.333 0.903 18.206 1.00 95.00 113 ALA A N 1
ATOM 859 C CA . ALA A 1 113 ? -6.041 -0.383 18.837 1.00 95.00 113 ALA A CA 1
ATOM 860 C C . ALA A 1 113 ? -6.402 -0.394 20.333 1.00 95.00 113 ALA A C 1
ATOM 862 O O . ALA A 1 113 ? -7.007 -1.359 20.804 1.00 95.00 113 ALA A O 1
ATOM 863 N N . GLU A 1 114 ? -6.082 0.677 21.059 1.00 95.31 114 GLU A N 1
ATOM 864 C CA . GLU A 1 114 ? -6.443 0.843 22.471 1.00 95.31 114 GLU A CA 1
ATOM 865 C C . GLU A 1 114 ? -7.961 0.893 22.658 1.00 95.31 114 GLU A C 1
ATOM 867 O O . GLU A 1 114 ? -8.508 0.125 23.449 1.00 95.31 114 GLU A O 1
ATOM 872 N N . LYS A 1 115 ? -8.663 1.706 21.858 1.00 95.00 115 LYS A N 1
ATOM 873 C CA . LYS A 1 115 ? -10.126 1.817 21.919 1.00 95.00 115 LYS A CA 1
ATOM 874 C C . LYS A 1 115 ? -10.843 0.529 21.542 1.00 95.00 115 LYS A C 1
ATOM 876 O O . LYS A 1 115 ? -11.819 0.166 22.190 1.00 95.00 115 LYS A O 1
ATOM 881 N N . ILE A 1 116 ? -10.341 -0.215 20.558 1.00 94.00 116 ILE A N 1
ATOM 882 C CA . ILE A 1 116 ? -10.863 -1.553 20.254 1.00 94.00 116 ILE A CA 1
ATOM 883 C C . ILE A 1 116 ? -10.717 -2.475 21.465 1.00 94.00 116 ILE A C 1
ATOM 885 O O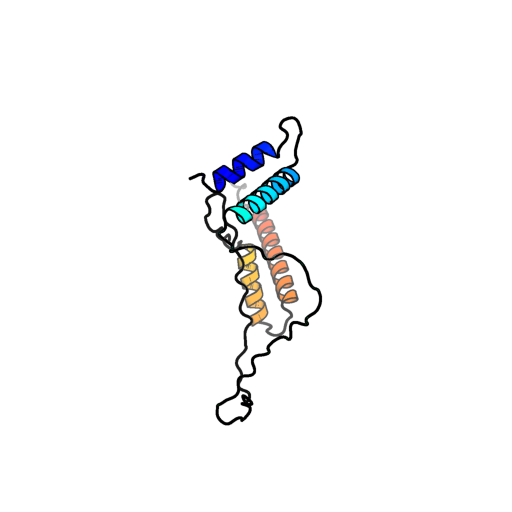 . ILE A 1 116 ? -11.648 -3.217 21.777 1.00 94.00 116 ILE A O 1
ATOM 889 N N . ALA A 1 117 ? -9.549 -2.477 22.113 1.00 93.38 117 ALA A N 1
ATOM 890 C CA . ALA A 1 117 ? -9.281 -3.348 23.250 1.00 93.38 117 ALA A CA 1
ATOM 891 C C . ALA A 1 117 ? -10.155 -2.993 24.462 1.00 93.38 117 ALA A C 1
ATOM 893 O O . ALA A 1 117 ? -10.618 -3.898 25.149 1.00 93.38 117 ALA A O 1
ATOM 894 N N . GLU A 1 118 ? -10.409 -1.706 24.695 1.00 92.38 118 GLU A N 1
ATOM 895 C CA . GLU A 1 118 ? -11.317 -1.200 25.729 1.00 92.38 118 GLU A CA 1
ATOM 896 C C . GLU A 1 118 ? -12.764 -1.648 25.468 1.00 92.38 118 GLU A C 1
ATOM 898 O O . GLU A 1 118 ? -13.340 -2.384 26.269 1.00 92.38 118 GLU A O 1
ATOM 903 N N . ILE A 1 119 ? -13.305 -1.360 24.281 1.00 91.06 119 ILE A N 1
ATOM 904 C CA . ILE A 1 119 ? -14.688 -1.709 23.920 1.00 91.06 119 ILE A CA 1
ATOM 905 C C . ILE A 1 119 ? -14.901 -3.235 23.911 1.00 91.06 119 ILE A C 1
ATOM 907 O O . ILE A 1 119 ? -15.960 -3.714 24.321 1.00 91.06 119 ILE A O 1
ATOM 911 N N . LYS A 1 120 ? -13.902 -4.022 23.482 1.00 91.44 120 LYS A N 1
ATOM 912 C CA . LYS A 1 120 ? -13.966 -5.494 23.542 1.00 91.44 120 LYS A CA 1
ATOM 913 C C . LYS A 1 120 ? -13.950 -6.047 24.963 1.00 91.44 120 LYS A C 1
ATOM 915 O O . LYS A 1 120 ? -14.529 -7.106 25.182 1.00 91.44 120 LYS A O 1
ATOM 920 N N . LYS A 1 121 ? -13.274 -5.384 25.905 1.00 90.75 121 LYS A N 1
ATOM 921 C CA . LYS A 1 121 ? -13.278 -5.790 27.318 1.00 90.75 121 LYS A CA 1
ATOM 922 C C . LYS A 1 121 ? -14.624 -5.504 27.969 1.00 90.75 121 LYS A C 1
ATOM 924 O O . LYS A 1 121 ? -15.122 -6.348 28.702 1.00 90.75 121 LYS A O 1
ATOM 929 N N . GLU A 1 122 ? -15.208 -4.346 27.678 1.00 88.19 122 GLU A N 1
ATOM 930 C CA . GLU A 1 122 ? -16.514 -3.951 28.214 1.00 88.19 122 GLU A CA 1
ATOM 931 C C . GLU A 1 122 ? -17.659 -4.764 27.605 1.00 88.19 122 G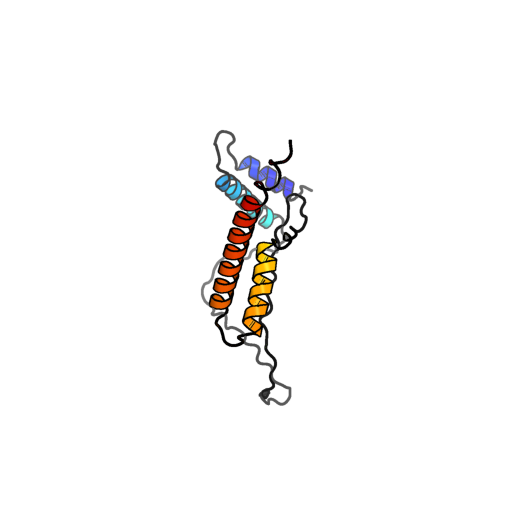LU A C 1
ATOM 933 O O . GLU A 1 122 ? -18.653 -5.037 28.271 1.00 88.19 122 GLU A O 1
ATOM 938 N N . ASN A 1 123 ? -17.517 -5.180 26.344 1.00 83.88 123 ASN A N 1
ATOM 939 C CA . ASN A 1 123 ? -18.544 -5.920 25.626 1.00 83.88 123 ASN A CA 1
ATOM 940 C C . ASN A 1 123 ? -17.938 -7.110 24.860 1.00 83.88 123 ASN A C 1
ATOM 942 O O . ASN A 1 123 ? -17.776 -7.043 23.634 1.00 83.88 123 ASN A O 1
ATOM 946 N N . PRO A 1 124 ? -17.638 -8.231 25.542 1.00 81.19 124 PRO A N 1
ATOM 947 C CA . PRO A 1 124 ? -16.969 -9.392 24.944 1.00 81.19 124 PRO A CA 1
ATOM 948 C C . PRO A 1 124 ? -17.801 -10.178 23.904 1.00 81.19 124 PRO A C 1
ATOM 950 O O . PRO A 1 124 ? -17.387 -11.257 23.490 1.00 81.19 124 PRO A O 1
ATOM 953 N N . GLY A 1 125 ? -18.944 -9.650 23.446 1.00 86.19 125 GLY A N 1
ATOM 954 C CA . GLY A 1 125 ? -19.822 -10.269 22.442 1.00 86.19 125 GLY A CA 1
ATOM 955 C C . GLY A 1 125 ? -20.127 -9.413 21.205 1.00 86.19 125 GLY A C 1
ATOM 956 O O . GLY A 1 125 ? -20.858 -9.869 20.331 1.00 86.19 125 GLY A O 1
ATOM 957 N N . ILE A 1 126 ? -19.597 -8.188 21.110 1.00 84.75 126 ILE A N 1
ATOM 958 C CA . ILE A 1 126 ? -19.849 -7.305 19.957 1.00 84.75 126 ILE A CA 1
ATOM 959 C C . ILE A 1 126 ? -18.964 -7.712 18.766 1.00 84.75 126 ILE A C 1
ATOM 961 O O . ILE A 1 126 ? -17.789 -8.059 18.936 1.00 84.75 126 ILE A O 1
ATOM 965 N N . ASP A 1 127 ? -19.510 -7.634 17.545 1.00 90.62 127 ASP A N 1
ATOM 966 C CA . ASP A 1 127 ? -18.755 -7.902 16.318 1.00 90.62 127 ASP A CA 1
ATOM 967 C C . ASP A 1 127 ? -17.555 -6.950 16.190 1.00 90.62 127 ASP A C 1
ATOM 969 O O . ASP A 1 127 ? -17.644 -5.737 16.390 1.00 90.62 127 ASP A O 1
ATOM 973 N N . SER A 1 128 ? -16.405 -7.492 15.787 1.00 87.69 128 SER A N 1
ATOM 974 C CA . SER A 1 128 ? -15.147 -6.741 15.709 1.00 87.69 128 SER A CA 1
ATOM 975 C C . SER A 1 128 ? -15.234 -5.534 14.768 1.00 87.69 128 SER A C 1
ATOM 977 O O . SER A 1 128 ? -14.515 -4.555 14.968 1.00 87.69 128 SER A O 1
ATOM 979 N N . LYS A 1 129 ? -16.113 -5.576 13.758 1.00 91.25 129 LYS A N 1
ATOM 980 C CA . LYS A 1 129 ? -16.344 -4.445 12.850 1.00 91.25 129 LYS A CA 1
ATOM 981 C C . LYS A 1 129 ? -17.065 -3.287 13.532 1.00 91.25 129 LYS A C 1
ATOM 983 O O . LYS A 1 129 ? -16.747 -2.136 13.250 1.00 91.25 129 LYS A O 1
ATOM 988 N N . GLU A 1 130 ? -18.013 -3.567 14.417 1.00 92.31 130 GLU A N 1
ATOM 989 C CA . GLU A 1 130 ? -18.752 -2.531 15.145 1.00 92.31 130 GLU A CA 1
ATOM 990 C C . GLU A 1 130 ? -17.871 -1.858 16.193 1.00 92.31 130 GLU A C 1
ATOM 992 O O . GLU A 1 130 ? -17.864 -0.634 16.303 1.00 92.31 130 GLU A O 1
ATOM 997 N N . VAL A 1 131 ? -17.048 -2.649 16.887 1.00 93.81 131 VAL A N 1
ATOM 998 C CA . VAL A 1 131 ? -16.010 -2.142 17.794 1.00 93.81 131 VAL A CA 1
ATOM 999 C C . VAL A 1 131 ? -15.064 -1.189 17.052 1.00 93.81 131 VAL A C 1
ATOM 1001 O O . VAL A 1 131 ? -14.765 -0.102 17.541 1.00 93.81 131 VAL A O 1
ATOM 1004 N N . PHE A 1 132 ? -14.628 -1.564 15.843 1.00 93.38 132 PHE A N 1
ATOM 1005 C CA . PHE A 1 132 ? -13.775 -0.708 15.020 1.00 93.38 132 PHE A CA 1
ATOM 1006 C C . PHE A 1 132 ? -14.477 0.590 14.605 1.00 93.38 132 PHE A C 1
ATOM 1008 O O . PHE A 1 132 ? -13.882 1.651 14.748 1.00 93.38 132 PHE A O 1
ATOM 1015 N N . LYS A 1 133 ? -15.741 0.540 14.157 1.00 94.94 133 LYS A N 1
ATOM 1016 C CA . LYS A 1 133 ? -16.513 1.748 13.799 1.00 94.94 133 LYS A CA 1
ATOM 1017 C C . LYS A 1 133 ? -16.610 2.738 14.963 1.00 94.94 133 LYS A C 1
ATOM 1019 O O . LYS A 1 133 ? -16.264 3.902 14.786 1.00 94.94 133 LYS A O 1
ATOM 1024 N N . LYS A 1 134 ? -16.966 2.261 16.160 1.00 92.12 134 LYS A N 1
ATOM 1025 C CA . LYS A 1 134 ? -17.025 3.088 17.378 1.00 92.12 134 LYS A CA 1
ATOM 1026 C C . LYS A 1 134 ? -15.669 3.719 17.718 1.00 92.12 134 LYS A C 1
ATOM 1028 O O . LYS A 1 134 ? -15.603 4.883 18.099 1.00 92.12 134 LYS A O 1
ATOM 1033 N N . ALA A 1 135 ? -14.573 2.981 17.530 1.00 94.06 135 ALA A N 1
ATOM 1034 C CA . ALA A 1 135 ? -13.227 3.512 17.747 1.00 94.06 135 ALA A CA 1
ATOM 1035 C C . ALA A 1 135 ? -12.848 4.622 16.742 1.00 94.06 135 ALA A C 1
ATOM 1037 O O . ALA A 1 135 ? -12.155 5.570 17.114 1.00 94.06 135 ALA A O 1
ATOM 1038 N N . ILE A 1 136 ? -13.314 4.541 15.490 1.00 94.19 136 ILE A N 1
ATOM 1039 C CA . ILE A 1 136 ? -13.116 5.598 14.480 1.00 94.19 136 ILE A CA 1
ATOM 1040 C C . ILE A 1 136 ? -13.907 6.855 14.847 1.00 94.19 136 ILE A C 1
ATOM 1042 O O . ILE A 1 136 ? -13.373 7.960 14.773 1.00 94.19 136 ILE A O 1
ATOM 1046 N N . GLU A 1 137 ? -15.167 6.697 15.252 1.00 93.44 137 GLU A N 1
ATOM 1047 C CA . GLU A 1 137 ? -16.019 7.813 15.675 1.00 93.44 137 GLU A CA 1
ATOM 1048 C C . GLU A 1 137 ? -15.396 8.571 16.854 1.00 93.44 137 GLU A C 1
ATOM 1050 O O . GLU A 1 137 ? -15.279 9.794 16.792 1.00 93.44 137 GLU A O 1
ATOM 1055 N N . ALA A 1 138 ? -14.877 7.854 17.857 1.00 92.69 138 ALA A N 1
ATOM 1056 C CA . ALA A 1 138 ? -14.159 8.449 18.986 1.00 92.69 138 ALA A CA 1
ATOM 1057 C C . ALA A 1 138 ? -12.899 9.228 18.557 1.00 92.69 138 ALA A C 1
ATOM 1059 O O . ALA A 1 138 ? -12.570 10.259 19.144 1.00 92.69 138 ALA A O 1
ATOM 1060 N N . TRP A 1 139 ? -12.189 8.775 17.517 1.00 93.62 139 TRP A N 1
ATOM 1061 C CA . TRP A 1 139 ? -11.051 9.524 16.973 1.00 93.62 139 TRP A CA 1
ATOM 1062 C C . TRP A 1 139 ? -11.490 10.815 16.276 1.00 93.62 139 TRP A C 1
ATOM 1064 O O . TRP A 1 139 ? -10.857 11.858 16.444 1.00 93.62 139 TRP A O 1
ATOM 1074 N N . ASN A 1 140 ? -12.577 10.761 15.506 1.00 91.50 140 ASN A N 1
ATOM 1075 C CA . ASN A 1 140 ? -13.125 11.936 14.832 1.00 91.50 140 ASN A CA 1
ATOM 1076 C C . ASN A 1 140 ? -13.644 12.972 15.838 1.00 91.50 140 ASN A C 1
ATOM 1078 O O . ASN A 1 140 ? -13.399 14.160 15.644 1.00 91.50 140 ASN A O 1
ATOM 1082 N N . GLN A 1 141 ? -14.286 12.526 16.922 1.00 90.19 141 GLN A N 1
ATOM 1083 C CA . GLN A 1 141 ? -14.702 13.385 18.036 1.00 90.19 141 GLN A CA 1
ATOM 1084 C C . GLN A 1 141 ? -13.502 14.071 18.683 1.00 90.19 141 GLN A C 1
ATOM 1086 O O . GLN A 1 141 ? -13.460 15.294 18.720 1.00 90.19 141 GLN A O 1
ATOM 1091 N N . LYS A 1 142 ? -12.461 13.313 19.053 1.00 87.94 142 LYS A N 1
ATOM 1092 C CA . LYS A 1 142 ? -11.219 13.879 19.600 1.00 87.94 142 LYS A CA 1
ATOM 1093 C C . LYS A 1 142 ? -10.585 14.912 18.664 1.00 87.94 142 LYS A C 1
ATOM 1095 O O . LYS A 1 142 ? -10.026 15.909 19.108 1.00 87.94 142 LYS A O 1
ATOM 1100 N N . LYS A 1 143 ? -10.648 14.679 17.350 1.00 88.56 143 LYS A N 1
ATOM 1101 C CA . LYS A 1 143 ? -10.131 15.624 16.355 1.00 88.56 143 LYS A CA 1
ATOM 1102 C C . LYS A 1 143 ? -10.978 16.900 16.286 1.00 88.56 143 LYS A C 1
ATOM 1104 O O . LYS A 1 143 ? -10.407 17.975 16.145 1.00 88.56 143 LYS A O 1
ATOM 1109 N N . ALA A 1 144 ? -12.301 16.781 16.380 1.00 83.12 144 ALA A N 1
ATOM 1110 C CA . ALA A 1 144 ? -13.214 17.920 16.425 1.00 83.12 144 ALA A CA 1
ATOM 1111 C C . ALA A 1 144 ? -13.048 18.731 17.721 1.00 83.12 144 ALA A C 1
ATOM 1113 O O . ALA A 1 144 ? -12.941 19.948 17.657 1.00 83.12 144 ALA A O 1
ATOM 1114 N N . GLU A 1 145 ? -12.941 18.069 18.872 1.00 79.06 145 GLU A N 1
ATOM 1115 C CA . GLU A 1 145 ? -12.685 18.705 20.171 1.00 79.06 145 GLU A CA 1
ATOM 1116 C C . GLU A 1 145 ? -11.349 19.444 20.181 1.00 79.06 145 GLU A C 1
ATOM 1118 O O . GLU A 1 145 ? -11.298 20.610 20.553 1.00 79.06 145 GLU A O 1
ATOM 1123 N N . ASN A 1 146 ? -10.279 18.813 19.689 1.00 79.19 146 ASN A N 1
ATOM 1124 C CA . ASN A 1 146 ? -8.982 19.474 19.573 1.00 79.19 146 ASN A CA 1
ATOM 1125 C C . ASN A 1 146 ? -9.022 20.675 18.617 1.00 79.19 146 ASN A C 1
ATOM 1127 O O . ASN A 1 146 ? -8.336 21.654 18.873 1.00 79.19 146 ASN A O 1
ATOM 1131 N N . PHE A 1 147 ? -9.804 20.611 17.534 1.00 74.19 147 PHE A N 1
ATOM 1132 C CA . PHE A 1 147 ? -9.970 21.733 16.605 1.00 74.19 147 PHE A CA 1
ATOM 1133 C C . PHE A 1 147 ? -10.729 22.904 17.246 1.00 74.19 147 PHE A C 1
ATOM 1135 O O . PHE A 1 147 ? -10.369 24.061 17.045 1.00 74.19 147 PHE A O 1
ATOM 1142 N N . ILE A 1 148 ? -11.753 22.604 18.048 1.00 69.69 148 ILE A N 1
ATOM 1143 C CA . ILE A 1 148 ? -12.530 23.608 18.782 1.00 69.69 148 ILE A CA 1
ATOM 1144 C C . ILE A 1 148 ? -11.679 24.236 19.894 1.00 69.69 148 ILE A C 1
ATOM 1146 O O . ILE A 1 148 ? -11.638 25.457 19.998 1.00 69.69 148 ILE A O 1
ATOM 1150 N N . ALA A 1 149 ? -10.940 23.429 20.660 1.00 61.09 149 ALA A N 1
ATOM 1151 C CA . ALA A 1 149 ? -10.087 23.904 21.749 1.00 61.09 149 ALA A CA 1
ATOM 1152 C C . ALA A 1 149 ? -8.961 24.831 21.261 1.00 61.09 149 ALA A C 1
ATOM 1154 O O . ALA A 1 149 ? -8.678 25.843 21.890 1.00 61.09 149 ALA A O 1
ATOM 1155 N N . THR A 1 150 ? -8.362 24.558 20.096 1.00 58.50 150 THR A N 1
ATOM 1156 C CA . THR A 1 150 ? -7.356 25.460 19.509 1.00 58.50 150 THR A CA 1
ATOM 1157 C C . THR A 1 150 ? -7.929 26.790 19.024 1.00 58.50 150 THR A C 1
ATOM 1159 O O . THR A 1 150 ? -7.174 27.737 18.861 1.00 58.50 150 THR A O 1
ATOM 1162 N N . SER A 1 151 ? -9.243 26.878 18.798 1.00 59.12 151 SER A N 1
ATOM 1163 C CA . SER A 1 151 ? -9.899 28.119 18.376 1.00 59.12 151 SER A CA 1
ATOM 1164 C C . SER A 1 151 ? -10.400 28.966 19.550 1.00 59.12 151 SER A C 1
ATOM 1166 O O . SER A 1 151 ? -10.747 30.119 19.328 1.00 59.12 151 SER A O 1
ATOM 1168 N N . SER A 1 152 ? -10.466 28.421 20.770 1.00 55.69 152 SER A N 1
ATOM 1169 C CA . SER A 1 152 ? -10.939 29.134 21.968 1.00 55.69 152 SER A CA 1
ATOM 1170 C C . SER A 1 152 ? -9.821 29.649 22.882 1.00 55.69 152 SER A C 1
ATOM 1172 O O . SER A 1 152 ? -10.109 30.347 23.848 1.00 55.69 152 SER A O 1
ATOM 1174 N N . GLU A 1 153 ? -8.558 29.314 22.603 1.00 52.41 153 GLU A N 1
ATOM 1175 C CA . GLU A 1 153 ? -7.397 29.740 23.404 1.00 52.41 153 GLU A CA 1
ATOM 1176 C C . GLU A 1 153 ? -6.712 31.015 22.850 1.00 52.41 153 GLU A C 1
ATOM 1178 O O . GLU A 1 153 ? -5.825 31.563 23.500 1.00 52.41 153 GLU A O 1
ATOM 1183 N N . GLU A 1 154 ? -7.110 31.515 21.669 1.00 52.19 154 GLU A N 1
ATOM 1184 C CA . GLU A 1 154 ? -6.528 32.728 21.053 1.00 52.19 154 GLU A CA 1
ATOM 1185 C C . GLU A 1 154 ? -7.256 34.040 21.418 1.00 52.19 154 GLU A C 1
ATOM 1187 O O . GLU A 1 154 ? -6.717 35.115 21.169 1.00 52.19 154 GLU A O 1
ATOM 1192 N N . ASP A 1 155 ? -8.419 33.990 22.079 1.00 51.81 155 ASP A N 1
ATOM 1193 C CA . ASP A 1 155 ? -9.181 35.200 22.452 1.00 51.81 155 ASP A CA 1
ATOM 1194 C C . ASP A 1 155 ? -8.870 35.734 23.867 1.00 51.81 155 ASP A C 1
ATOM 1196 O O . ASP A 1 155 ? -9.342 36.804 24.248 1.00 51.81 155 ASP A O 1
ATOM 1200 N N . ALA A 1 156 ? -8.060 35.029 24.664 1.00 53.62 156 ALA A N 1
ATOM 1201 C CA . ALA A 1 156 ? -7.754 35.427 26.045 1.00 53.62 156 ALA A CA 1
ATOM 1202 C C . ALA A 1 156 ? -6.462 36.253 26.204 1.00 53.62 156 ALA A C 1
ATOM 1204 O O . ALA A 1 156 ? -6.157 36.680 27.315 1.00 53.62 156 ALA A O 1
ATOM 1205 N N . ASN A 1 157 ? -5.700 36.485 25.127 1.00 54.72 157 ASN A N 1
ATOM 1206 C CA . ASN A 1 157 ? -4.356 37.079 25.209 1.00 54.72 157 ASN A CA 1
ATOM 1207 C C . ASN A 1 157 ? -4.216 38.457 24.531 1.00 54.72 157 ASN A C 1
ATOM 1209 O O . ASN A 1 157 ? -3.097 38.908 24.312 1.00 54.72 157 ASN A O 1
ATOM 1213 N N . ASN A 1 158 ? -5.325 39.128 24.191 1.00 54.75 158 ASN A N 1
ATOM 1214 C CA . ASN A 1 158 ? -5.307 40.445 23.532 1.00 54.75 158 ASN A CA 1
ATOM 1215 C C . ASN A 1 158 ? -6.172 41.500 24.253 1.00 54.75 158 ASN A C 1
ATOM 1217 O O . ASN A 1 158 ? -6.903 42.257 23.620 1.00 54.75 158 ASN A O 1
ATOM 1221 N N . SER A 1 159 ? -6.168 41.515 25.590 1.00 52.25 159 SER A N 1
ATOM 1222 C CA . SER A 1 159 ? -6.901 42.516 26.394 1.00 52.25 159 SER A CA 1
ATOM 1223 C C . SER A 1 159 ? -6.058 43.171 27.491 1.00 52.25 159 SER A C 1
ATOM 1225 O O . SER A 1 159 ? -6.620 43.681 28.454 1.00 52.25 159 SER A O 1
ATOM 1227 N N . ASP A 1 160 ? -4.732 43.189 27.348 1.00 50.50 160 ASP A N 1
ATOM 1228 C CA . ASP A 1 160 ? -3.867 43.961 28.248 1.00 50.50 160 ASP A CA 1
ATOM 1229 C C . ASP A 1 160 ? -2.704 44.584 27.457 1.00 50.50 160 ASP A C 1
ATOM 1231 O O . ASP A 1 160 ? -1.580 44.086 27.469 1.00 50.50 160 ASP A O 1
ATOM 1235 N N . GLU A 1 161 ? -3.008 45.642 26.697 1.00 46.34 161 GLU A N 1
ATOM 1236 C CA . GLU A 1 161 ? -2.043 46.694 26.339 1.00 46.34 161 GLU A CA 1
ATOM 1237 C C . GLU A 1 161 ? -2.745 48.055 26.200 1.00 46.34 161 GLU A C 1
ATOM 1239 O O . GLU A 1 161 ? -3.818 48.117 25.550 1.00 46.34 161 GLU A O 1
#

InterPro domains:
  IPR009071 High mobility group box domain [PF00505] (102-145)
  IPR009071 High mobility group box domain [PS50118] (101-161)
  IPR036910 High mobility group box domain superfamily [G3DSA:1.10.30.10] (76-150)
  IPR036910 High mobility group box domain superfamily [SSF47095] (94-144)